Protein AF-A0A9P0H079-F1 (afdb_monomer)

Secondary structure (DSSP, 8-state):
-EEETTEEE--PPPTT-EEETTTTEEE-GGGSTT--HHHHHT--PPP--BTTTBSPSS-EEEE-SS-TTEEEEEETTEEEEEEPPTTEEEETTTTEEEEGGGSTTT---STTTTSSS-S-------

Radius of gyration: 21.86 Å; Cα contacts (8 Å, |Δi|>4): 184; chains: 1; bounding box: 54×54×61 Å

InterPro domains:
  IPR002557 Chitin binding domain [PF01607] (2-35)
  IPR002557 Chitin binding domain [PF01607] (58-106)
  IPR002557 Chitin binding domain [PS50940] (1-37)
  IPR002557 Chitin binding domain [PS50940] (42-108)
  IPR002557 Chitin binding domain [SM00494] (1-37)
  IPR002557 Chitin binding domain [SM00494] (43-108)
  IPR036508 Chitin binding domain superfamily [SSF57625] (2-46)
  IPR036508 Chitin binding domain superfamily [SSF57625] (46-111)
  IPR051940 Chitin-binding developmental regulator [PTHR23301] (2-107)

Nearest PDB structures (foldseek):
  5hbf-assembly3_A  TM=9.095E-01  e=9.849E-03  Homo sapiens
  4zce-assembly1_B  TM=9.188E-01  e=1.708E-02  Dermatophagoides pteronyssinus
  5hbf-assembly3_B  TM=8.137E-01  e=3.782E-02  Homo sapiens
  8in6-assembly1_A  TM=3.899E-01  e=5.230E-04  Aplysia kurodai
  1dqc-assembly1_A  TM=6.721E-01  e=1.815E-02  Tachypleus tridentatus

Mean predicted aligned error: 9.3 Å

Foldseek 3Di:
DDADPNDDDDDDDDPQWDQAPVVRDTHHQVPRPPHPSCVSVVHWFDQQQDPVPGHDPDWAKAFDPVDQQWIWIADNRGTTIDGHPPQWGQANVVRGTDGLVVHPPRDDPPPPVPPDDDPDDPDDDD

Solvent-accessible surface area (backbone atoms only — not comparable to full-atom values): 8089 Å² total; per-residue (Å²): 114,49,74,61,96,87,42,80,39,85,74,77,56,61,88,65,38,33,77,22,83,89,79,73,41,66,37,54,24,79,76,25,94,90,48,59,32,41,75,73,69,73,45,76,44,75,82,62,73,35,99,87,75,42,55,68,88,73,70,49,77,44,62,39,95,88,38,51,36,28,28,33,43,23,55,85,49,41,54,41,60,45,68,42,61,93,75,25,16,48,25,72,93,76,70,42,68,36,53,25,82,79,26,88,94,56,59,73,77,82,83,71,86,78,79,88,80,75,101,77,80,92,74,88,88,134

Structure (mmCIF, N/CA/C/O backbone):
data_AF-A0A9P0H079-F1
#
_entry.id   AF-A0A9P0H079-F1
#
loop_
_atom_site.group_PDB
_atom_site.id
_atom_site.type_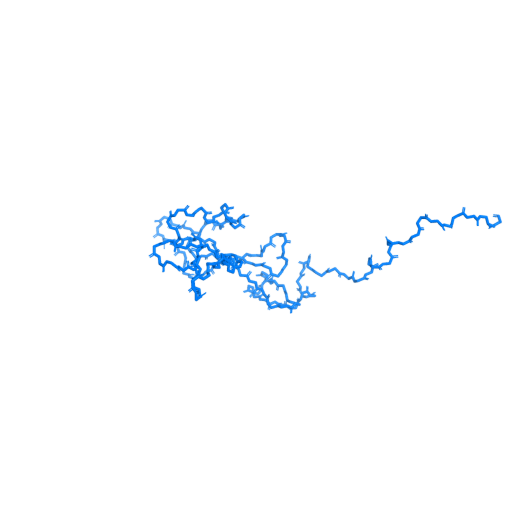symbol
_atom_site.label_atom_id
_atom_site.label_alt_id
_atom_site.label_comp_id
_atom_site.label_asym_id
_atom_site.label_entity_id
_atom_site.label_seq_id
_atom_site.pdbx_PDB_ins_code
_atom_site.Cartn_x
_atom_site.Cartn_y
_atom_site.Cartn_z
_atom_site.occupancy
_atom_site.B_iso_or_equiv
_atom_site.auth_seq_id
_atom_site.auth_comp_id
_atom_site.auth_asym_id
_atom_site.auth_atom_id
_atom_site.pdbx_PDB_model_num
ATOM 1 N N . MET A 1 1 ? -22.293 -2.648 7.576 1.00 63.84 1 MET A N 1
ATOM 2 C CA . MET A 1 1 ? -23.696 -2.924 7.183 1.00 63.84 1 MET A CA 1
ATOM 3 C C . MET A 1 1 ? -24.356 -1.591 6.852 1.00 63.84 1 MET A C 1
ATOM 5 O O . MET A 1 1 ? -24.198 -0.670 7.640 1.00 63.84 1 MET A O 1
ATOM 9 N N . ASN A 1 2 ? -25.017 -1.445 5.705 1.00 70.19 2 ASN A N 1
ATOM 10 C CA . ASN A 1 2 ? -25.764 -0.232 5.347 1.00 70.19 2 ASN A CA 1
ATOM 11 C C . ASN A 1 2 ? -27.257 -0.575 5.253 1.00 70.19 2 ASN A C 1
ATOM 13 O O . ASN A 1 2 ? -27.586 -1.627 4.717 1.00 70.19 2 ASN A O 1
ATOM 17 N N . CYS A 1 3 ? -28.152 0.259 5.779 1.00 78.88 3 CYS A N 1
ATOM 18 C CA . CYS A 1 3 ? -29.593 0.006 5.748 1.00 78.88 3 CYS A CA 1
ATOM 19 C C . CYS A 1 3 ? -30.278 1.017 4.830 1.00 78.88 3 CYS A C 1
ATOM 21 O O . CYS A 1 3 ? -30.279 2.213 5.113 1.00 78.88 3 CYS A O 1
ATOM 23 N N . VAL A 1 4 ? -30.885 0.534 3.744 1.00 86.19 4 VAL A N 1
ATOM 24 C CA . VAL A 1 4 ? -31.659 1.371 2.817 1.00 86.19 4 VAL A CA 1
ATOM 25 C C . VAL A 1 4 ? -33.073 0.812 2.752 1.00 86.19 4 VAL A C 1
ATOM 27 O O . VAL A 1 4 ? -33.271 -0.346 2.393 1.00 86.19 4 VAL A O 1
ATOM 30 N N . HIS A 1 5 ? -34.055 1.623 3.149 1.00 87.75 5 HIS A N 1
ATOM 31 C CA . HIS A 1 5 ? -35.476 1.245 3.217 1.00 87.75 5 HIS A CA 1
ATOM 32 C C . HIS A 1 5 ? -35.758 -0.020 4.057 1.00 87.75 5 HIS A C 1
ATOM 34 O O . HIS A 1 5 ? -36.615 -0.827 3.709 1.00 87.75 5 HIS A O 1
ATOM 40 N N . GLY A 1 6 ? -35.033 -0.211 5.164 1.00 86.88 6 GLY A N 1
ATOM 41 C CA . GLY A 1 6 ? -35.221 -1.365 6.055 1.00 86.88 6 GLY A CA 1
ATOM 42 C C . GLY A 1 6 ? -34.550 -2.655 5.576 1.00 86.88 6 GLY A C 1
ATOM 43 O O . GLY A 1 6 ? -34.673 -3.682 6.238 1.00 86.88 6 GLY A O 1
ATOM 44 N N . ILE A 1 7 ? -33.821 -2.610 4.457 1.00 84.12 7 ILE A N 1
ATOM 45 C CA . ILE A 1 7 ? -33.046 -3.737 3.938 1.00 84.12 7 ILE A CA 1
ATOM 46 C C . ILE A 1 7 ? -31.580 -3.535 4.319 1.00 84.12 7 ILE A C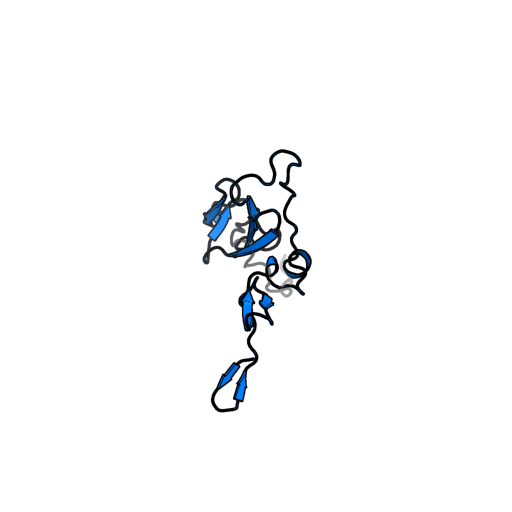 1
ATOM 48 O O . ILE A 1 7 ? -30.975 -2.517 3.974 1.00 84.12 7 ILE A O 1
ATOM 52 N N . GLY A 1 8 ? -31.016 -4.507 5.038 1.00 78.19 8 GLY A N 1
ATOM 53 C CA . GLY A 1 8 ? -29.601 -4.534 5.389 1.00 78.19 8 GLY A CA 1
ATOM 54 C C . GLY A 1 8 ? -28.739 -5.015 4.221 1.00 78.19 8 GLY A C 1
ATOM 55 O O . GLY A 1 8 ? -28.966 -6.090 3.673 1.00 78.19 8 GLY A O 1
ATOM 56 N N . TYR A 1 9 ? -27.720 -4.235 3.880 1.00 75.94 9 TYR A N 1
ATOM 57 C CA . TYR A 1 9 ? -26.699 -4.550 2.889 1.00 75.94 9 TYR A CA 1
ATOM 58 C C . TYR A 1 9 ? -25.363 -4.783 3.593 1.00 75.94 9 TYR A C 1
ATOM 60 O O . TYR A 1 9 ? -24.885 -3.947 4.372 1.00 75.94 9 TYR A O 1
ATOM 68 N N . GLN A 1 10 ? -24.738 -5.920 3.309 1.00 75.81 10 GLN A N 1
ATOM 69 C CA . GLN A 1 10 ? -23.353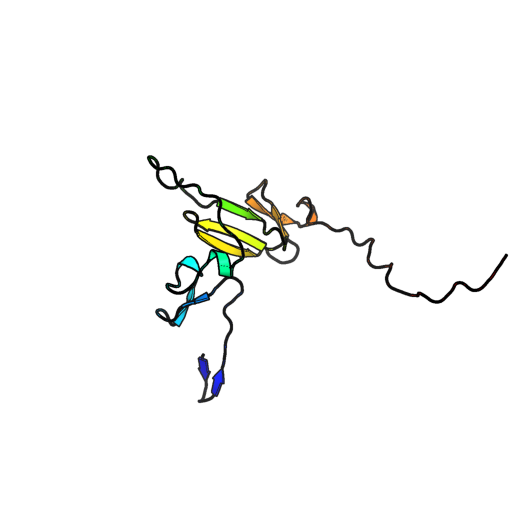 -6.168 3.682 1.00 75.81 10 GLN A CA 1
ATOM 70 C C . GLN A 1 10 ? -22.455 -5.527 2.621 1.00 75.81 10 GLN A C 1
ATOM 72 O O . GLN A 1 10 ? -22.680 -5.709 1.427 1.00 75.81 10 GLN A O 1
ATOM 77 N N . PHE A 1 11 ? -21.473 -4.742 3.053 1.00 82.50 11 PHE A N 1
ATOM 78 C CA . PHE A 1 11 ? -20.477 -4.161 2.162 1.00 82.50 11 PHE A CA 1
ATOM 79 C C . PHE A 1 11 ? -19.103 -4.677 2.565 1.00 82.50 11 PHE A C 1
ATOM 81 O O . PHE A 1 11 ? -18.837 -4.860 3.753 1.00 82.50 11 PHE A O 1
ATOM 88 N N . ASN A 1 12 ? -18.254 -4.891 1.567 1.00 89.19 12 ASN A N 1
ATOM 89 C CA . ASN A 1 12 ? -16.839 -5.155 1.768 1.00 89.19 12 ASN A CA 1
ATOM 90 C C . ASN A 1 12 ? -16.085 -3.844 1.574 1.00 89.19 12 ASN A C 1
ATOM 92 O O . ASN A 1 12 ? -16.432 -3.058 0.687 1.00 89.19 12 ASN A O 1
ATOM 96 N N . CYS A 1 13 ? -15.071 -3.605 2.400 1.00 94.44 13 CYS A N 1
ATOM 97 C CA . CYS A 1 13 ? -14.181 -2.479 2.170 1.00 94.44 13 CYS A CA 1
ATOM 98 C C . CYS A 1 13 ? -13.445 -2.641 0.833 1.00 94.44 13 CYS A C 1
ATOM 100 O O . CYS A 1 13 ? -13.220 -3.776 0.396 1.00 94.44 13 CYS A O 1
ATOM 102 N N . PRO A 1 14 ? -13.076 -1.526 0.172 1.00 95.75 14 PRO A N 1
ATOM 103 C CA . PRO A 1 14 ? -12.136 -1.573 -0.936 1.00 95.75 14 PRO A CA 1
ATOM 104 C C . PRO A 1 14 ? -10.884 -2.362 -0.549 1.00 95.75 14 PRO A C 1
ATOM 106 O O . PRO A 1 14 ? -10.494 -2.395 0.619 1.00 95.75 14 PRO A O 1
ATOM 109 N N . GLU A 1 15 ? -10.264 -3.003 -1.533 1.00 95.19 15 GLU A N 1
ATOM 110 C CA . GLU A 1 15 ? -9.079 -3.823 -1.304 1.00 95.19 15 GLU A CA 1
ATOM 111 C C . GLU A 1 15 ? -7.985 -3.038 -0.568 1.00 95.19 15 GLU A C 1
ATOM 113 O O . GLU A 1 15 ? -7.685 -1.895 -0.911 1.00 95.19 15 GLU A O 1
ATOM 118 N N . GLY A 1 16 ? -7.399 -3.663 0.453 1.00 96.00 16 GLY A N 1
ATOM 119 C CA . GLY A 1 16 ? -6.366 -3.046 1.281 1.00 96.00 16 GLY A CA 1
ATOM 120 C C . GLY A 1 16 ? -6.881 -2.186 2.436 1.00 96.00 16 GLY A C 1
ATOM 121 O O . GLY A 1 16 ? -6.063 -1.758 3.245 1.00 96.00 16 GLY A O 1
ATOM 122 N N . LEU A 1 17 ? -8.196 -1.967 2.558 1.00 97.69 17 LEU A N 1
ATOM 123 C CA . LEU A 1 17 ? -8.807 -1.258 3.687 1.00 97.69 17 LEU A CA 1
ATOM 124 C C . LEU A 1 17 ? -9.545 -2.218 4.624 1.00 97.69 17 LEU A C 1
ATOM 126 O O . LEU A 1 17 ? -10.149 -3.201 4.189 1.00 97.69 17 LEU A O 1
ATOM 130 N N . ALA A 1 18 ? -9.529 -1.897 5.915 1.00 96.12 18 ALA A N 1
ATOM 131 C CA . ALA A 1 18 ? -10.211 -2.644 6.963 1.00 96.12 18 ALA A CA 1
ATOM 132 C C . ALA A 1 18 ? -11.381 -1.828 7.526 1.00 96.12 18 ALA A C 1
ATOM 134 O O . ALA A 1 18 ? -11.326 -0.601 7.596 1.00 96.12 18 ALA A O 1
ATOM 135 N N . PHE A 1 19 ? -12.460 -2.505 7.928 1.00 95.00 19 PHE A N 1
ATOM 136 C CA . PHE A 1 19 ? -13.582 -1.826 8.570 1.00 95.00 19 PHE A CA 1
ATOM 137 C C . PHE A 1 19 ? -13.196 -1.413 9.990 1.00 95.00 19 PHE A C 1
ATOM 139 O O . PHE A 1 19 ? -12.808 -2.252 10.802 1.00 95.00 19 PHE A O 1
ATOM 146 N N . ASN A 1 20 ? -13.324 -0.125 10.278 1.00 95.06 20 ASN A N 1
ATOM 147 C CA . ASN A 1 20 ? -13.116 0.454 11.587 1.00 95.06 20 ASN A CA 1
ATOM 148 C C . ASN A 1 20 ? -14.466 0.629 12.288 1.00 95.06 20 ASN A C 1
ATOM 150 O O . ASN A 1 20 ? -15.305 1.420 11.857 1.00 95.06 20 ASN A O 1
ATOM 154 N N . GLU A 1 21 ? -14.682 -0.108 13.376 1.00 91.81 21 GLU A N 1
ATOM 155 C CA . GLU A 1 21 ? -15.934 -0.051 14.140 1.00 91.81 21 GLU A CA 1
ATOM 156 C C . GLU A 1 21 ? -16.096 1.257 14.926 1.00 91.81 21 GLU A C 1
ATOM 158 O O . GLU A 1 21 ? -17.222 1.653 15.219 1.00 91.81 21 GLU A O 1
ATOM 163 N N . GLU A 1 22 ? -15.000 1.956 15.232 1.00 93.62 22 GLU A N 1
ATOM 164 C CA . GLU A 1 22 ? -15.041 3.217 15.978 1.00 93.62 22 GLU A CA 1
ATOM 165 C C . GLU A 1 22 ? -15.502 4.379 15.093 1.00 93.62 22 GLU A C 1
ATOM 167 O O . GLU A 1 22 ? -16.295 5.219 15.520 1.00 93.62 22 GLU A O 1
ATOM 172 N N . THR A 1 23 ? -15.029 4.418 13.844 1.00 93.44 23 THR A N 1
ATOM 173 C CA . THR A 1 23 ? -15.382 5.461 12.865 1.00 93.44 23 THR A CA 1
ATOM 174 C C . THR A 1 23 ? -16.553 5.055 11.970 1.00 93.44 23 THR A C 1
ATOM 176 O O . THR A 1 23 ? -17.139 5.907 11.299 1.00 93.44 23 THR A O 1
ATOM 179 N N . LEU A 1 24 ? -16.914 3.766 11.975 1.00 90.81 24 LEU A N 1
ATOM 180 C CA . LEU A 1 24 ? -17.889 3.134 11.083 1.00 90.81 24 LEU A CA 1
ATOM 181 C C . LEU A 1 24 ? -17.536 3.293 9.594 1.00 90.81 24 LEU A C 1
ATOM 183 O O . LEU A 1 24 ? -18.423 3.343 8.737 1.00 90.81 24 LEU A O 1
ATOM 187 N N . GLN A 1 25 ? -16.242 3.366 9.277 1.00 93.06 25 GLN A N 1
ATOM 188 C CA . GLN A 1 25 ? -15.716 3.578 7.927 1.00 93.06 25 GLN A CA 1
ATOM 189 C C . GLN A 1 25 ? -14.658 2.532 7.564 1.00 93.06 25 GLN A C 1
ATOM 191 O O . GLN A 1 25 ? -14.210 1.753 8.399 1.00 93.06 25 GLN A O 1
ATOM 196 N N . CYS A 1 26 ? -14.287 2.481 6.286 1.00 95.81 26 CYS A N 1
ATOM 197 C CA . CYS A 1 26 ? -13.133 1.708 5.845 1.00 95.81 26 CYS A CA 1
ATOM 198 C C . CYS A 1 26 ? -11.884 2.570 6.006 1.00 95.81 26 CYS A C 1
ATOM 200 O O . CYS A 1 26 ? -11.728 3.551 5.282 1.00 95.81 26 CYS A O 1
ATOM 202 N N . ASP A 1 27 ? -11.016 2.185 6.931 1.00 97.50 27 ASP A N 1
ATOM 203 C CA . ASP A 1 27 ? -9.761 2.867 7.218 1.00 97.50 27 ASP A CA 1
ATOM 204 C C . ASP A 1 27 ? -8.572 2.007 6.797 1.00 97.50 27 ASP A C 1
ATOM 206 O O . ASP A 1 27 ? -8.690 0.822 6.456 1.00 97.50 27 ASP A O 1
ATOM 210 N N . TRP A 1 28 ? -7.389 2.616 6.827 1.00 97.88 28 TRP A N 1
ATOM 211 C CA . TRP A 1 28 ? -6.160 1.854 6.705 1.00 97.88 28 TRP A CA 1
ATOM 212 C C . TRP A 1 28 ? -6.054 0.838 7.847 1.00 97.88 28 TRP A C 1
ATOM 214 O O . TRP A 1 28 ? -6.334 1.195 8.993 1.00 97.88 28 TRP A O 1
ATOM 224 N N . PRO A 1 29 ? -5.612 -0.402 7.575 1.00 97.75 29 PRO A N 1
ATOM 225 C CA . PRO A 1 29 ? -5.509 -1.440 8.598 1.00 97.75 29 PRO A CA 1
ATOM 226 C C . PRO A 1 29 ? -4.686 -1.014 9.820 1.00 97.75 29 PRO A C 1
ATOM 228 O O . PRO A 1 29 ? -5.000 -1.407 10.936 1.00 97.75 29 PRO A O 1
ATOM 231 N N . ASP A 1 30 ? -3.678 -0.155 9.633 1.00 97.06 30 ASP A N 1
ATOM 232 C CA . ASP A 1 30 ? -2.831 0.371 10.709 1.00 97.06 30 ASP A CA 1
ATOM 233 C C . ASP A 1 30 ? -3.511 1.399 11.630 1.00 97.06 30 ASP A C 1
ATOM 235 O O . ASP A 1 30 ? -2.934 1.787 12.650 1.00 97.06 30 ASP A O 1
ATOM 239 N N . LEU A 1 31 ? -4.709 1.856 11.262 1.00 97.00 31 LEU A N 1
ATOM 240 C CA . LEU A 1 31 ? -5.552 2.770 12.032 1.00 97.00 31 LE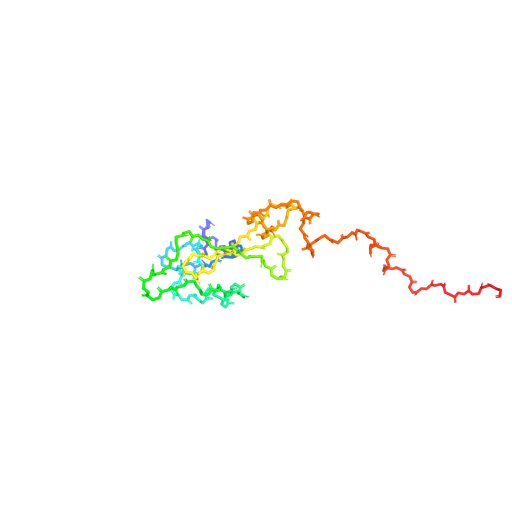U A CA 1
ATOM 241 C C . LEU A 1 31 ? -6.750 2.061 12.676 1.00 97.00 31 LEU A C 1
ATOM 243 O O . LEU A 1 31 ? -7.481 2.691 13.435 1.00 97.00 31 LEU A O 1
ATOM 247 N N . VAL A 1 32 ? -6.950 0.767 12.400 1.00 97.44 32 VAL A N 1
ATOM 248 C CA . VAL A 1 32 ? -8.023 -0.035 12.998 1.00 97.44 32 VAL A CA 1
ATOM 249 C C . VAL A 1 32 ? -7.482 -0.740 14.250 1.00 97.44 32 VAL A C 1
ATOM 251 O O . VAL A 1 32 ? -6.645 -1.632 14.112 1.00 97.44 32 VAL A O 1
ATOM 254 N N . PRO A 1 33 ? -7.950 -0.409 15.472 1.00 93.75 33 PRO A N 1
ATOM 255 C CA . PRO A 1 33 ? -7.323 -0.871 16.720 1.00 93.75 33 PRO A CA 1
ATOM 256 C C . PRO A 1 33 ? -7.225 -2.391 16.890 1.00 93.75 33 PRO A C 1
ATOM 258 O O . PRO A 1 33 ? -6.317 -2.893 17.548 1.00 93.75 33 PRO A O 1
ATOM 261 N N . THR A 1 34 ? -8.165 -3.134 16.308 1.00 91.62 34 THR A N 1
ATOM 262 C CA . THR A 1 34 ? -8.250 -4.599 16.399 1.00 91.62 34 THR A CA 1
ATOM 263 C C . THR A 1 34 ? -7.631 -5.317 15.197 1.00 91.62 34 THR A C 1
ATOM 265 O O . THR A 1 34 ? -7.683 -6.546 15.126 1.00 91.62 34 THR A O 1
ATOM 268 N N . CYS A 1 35 ? -7.042 -4.585 14.246 1.00 95.38 35 CYS A N 1
ATOM 269 C CA . CYS A 1 35 ? -6.505 -5.152 13.016 1.00 95.38 35 CYS A CA 1
ATOM 270 C C . CYS A 1 35 ? -4.987 -5.359 13.099 1.00 95.38 35 CYS A C 1
ATOM 272 O O . CYS A 1 35 ? -4.224 -4.444 13.400 1.00 95.38 35 CYS A O 1
ATOM 274 N N . ASN A 1 36 ? -4.529 -6.566 12.760 1.00 96.31 36 ASN A N 1
ATOM 275 C CA . ASN A 1 36 ? -3.124 -6.797 12.442 1.00 96.31 36 ASN A CA 1
ATOM 276 C C . ASN A 1 36 ? -2.884 -6.438 10.968 1.00 96.31 36 ASN A C 1
ATOM 278 O O . ASN A 1 36 ? -3.131 -7.266 10.090 1.00 96.31 36 ASN A O 1
ATOM 282 N N . ALA A 1 37 ? -2.400 -5.221 10.710 1.00 96.62 37 ALA A N 1
ATOM 283 C CA . ALA A 1 37 ? -2.184 -4.704 9.359 1.00 96.62 37 ALA A CA 1
ATOM 284 C C . ALA A 1 37 ? -1.268 -5.592 8.502 1.00 96.62 37 ALA A C 1
ATOM 286 O O . ALA A 1 37 ? -1.608 -5.898 7.361 1.00 96.62 37 ALA A O 1
ATOM 287 N N . GLU A 1 38 ? -0.140 -6.051 9.048 1.00 96.50 38 GLU A N 1
ATOM 288 C CA . GLU A 1 38 ? 0.819 -6.871 8.298 1.00 96.50 38 GLU A CA 1
ATOM 289 C C . GLU A 1 38 ? 0.246 -8.245 7.958 1.00 96.50 38 GLU A C 1
ATOM 291 O O . GLU A 1 38 ? 0.384 -8.717 6.833 1.00 96.50 38 GLU A O 1
ATOM 296 N N . GLY A 1 39 ? -0.456 -8.868 8.909 1.00 96.50 39 GLY A N 1
ATOM 297 C CA . GLY A 1 39 ? -1.136 -10.143 8.679 1.00 96.50 39 GLY A CA 1
ATOM 298 C C . GLY A 1 39 ? -2.299 -10.021 7.692 1.00 96.50 39 GLY A C 1
ATOM 299 O O . GLY A 1 39 ? -2.504 -10.912 6.873 1.00 96.50 39 GLY A O 1
ATOM 300 N N . PHE A 1 40 ? -3.035 -8.910 7.743 1.00 96.12 40 PHE A N 1
ATOM 301 C CA . PHE A 1 40 ? -4.131 -8.618 6.821 1.00 96.12 40 PHE A CA 1
ATOM 302 C C . PHE A 1 40 ? -3.634 -8.381 5.388 1.00 96.12 40 PHE A C 1
ATOM 304 O O . PHE A 1 40 ? -4.236 -8.882 4.442 1.00 96.12 40 PHE A O 1
ATOM 311 N N . LEU A 1 41 ? -2.530 -7.644 5.228 1.00 96.56 41 LEU A N 1
ATOM 312 C CA . LEU A 1 41 ? -1.943 -7.326 3.924 1.00 96.56 41 LEU A CA 1
ATOM 313 C C . LEU A 1 41 ? -0.969 -8.396 3.406 1.00 96.56 41 LEU A C 1
ATOM 315 O O . LEU A 1 41 ? -0.625 -8.381 2.226 1.00 96.56 41 LEU A O 1
ATOM 319 N N . GLY A 1 42 ? -0.505 -9.303 4.267 1.00 96.19 42 GLY A N 1
ATOM 320 C CA . GLY A 1 42 ? 0.527 -10.286 3.937 1.00 96.19 42 GLY A CA 1
ATOM 321 C C . GLY A 1 42 ? 1.894 -9.659 3.641 1.00 96.19 42 GLY A C 1
ATOM 322 O O . GLY A 1 42 ? 2.677 -10.235 2.888 1.00 96.19 42 GLY A O 1
ATOM 323 N N . PHE A 1 43 ? 2.171 -8.474 4.190 1.00 96.88 43 PHE A N 1
ATOM 324 C CA . PHE A 1 43 ? 3.393 -7.714 3.933 1.00 96.88 43 PHE A CA 1
ATOM 325 C C . PHE A 1 43 ? 3.848 -6.963 5.186 1.00 96.88 43 PHE A C 1
ATOM 327 O O . PHE A 1 43 ? 3.036 -6.354 5.880 1.00 96.88 43 PHE A O 1
ATOM 334 N N . THR A 1 44 ? 5.158 -6.967 5.424 1.00 96.94 44 THR A N 1
ATOM 335 C CA . THR A 1 44 ? 5.828 -6.279 6.533 1.00 96.94 44 THR A CA 1
ATOM 336 C C . THR A 1 44 ? 6.779 -5.243 5.951 1.00 96.94 44 THR A C 1
ATOM 338 O O . THR A 1 44 ? 7.600 -5.564 5.088 1.00 96.94 44 THR A O 1
ATOM 341 N N . CYS A 1 45 ? 6.685 -4.000 6.421 1.00 95.69 45 CYS A N 1
ATOM 342 C CA . CYS A 1 45 ? 7.611 -2.954 6.002 1.00 95.69 45 CYS A CA 1
ATOM 343 C C . CYS A 1 45 ? 9.018 -3.229 6.546 1.00 95.69 45 CYS A C 1
ATOM 345 O O . CYS A 1 45 ? 9.167 -3.546 7.728 1.00 95.69 45 CYS A O 1
ATOM 347 N N . PRO A 1 46 ? 10.075 -3.044 5.739 1.00 94.94 46 PRO A N 1
ATOM 348 C CA . PRO A 1 46 ? 11.431 -2.995 6.264 1.00 94.94 46 PRO A CA 1
ATOM 349 C C . PRO A 1 46 ? 11.563 -1.891 7.315 1.00 94.94 46 PRO A C 1
ATOM 351 O O . PRO A 1 46 ? 11.139 -0.760 7.079 1.00 94.94 46 PRO A O 1
ATOM 354 N N . THR A 1 47 ? 12.161 -2.216 8.464 1.00 92.25 47 THR A N 1
ATOM 355 C CA . THR A 1 47 ? 12.326 -1.261 9.563 1.00 92.25 47 THR A CA 1
ATOM 356 C C . THR A 1 47 ? 13.272 -0.137 9.166 1.00 92.25 47 THR A C 1
ATOM 358 O O . THR A 1 47 ? 14.435 -0.376 8.837 1.00 92.25 47 THR A O 1
ATOM 361 N N . THR A 1 48 ? 12.781 1.097 9.240 1.00 90.31 48 THR A N 1
ATOM 362 C CA . THR A 1 48 ? 13.563 2.308 8.955 1.00 90.31 48 THR A CA 1
ATOM 363 C C . THR A 1 48 ? 13.871 3.125 10.208 1.00 90.31 48 THR A C 1
ATOM 365 O O . THR A 1 48 ? 14.637 4.087 10.145 1.00 90.31 48 THR A O 1
ATOM 368 N N . TYR A 1 49 ? 13.307 2.745 11.359 1.00 92.12 49 TYR A N 1
ATOM 369 C CA . TYR A 1 49 ? 13.537 3.428 12.626 1.00 92.12 49 TYR A CA 1
ATOM 370 C C . TYR A 1 49 ? 15.013 3.413 13.046 1.00 92.12 49 TYR A C 1
ATOM 372 O O . TYR A 1 49 ? 15.628 2.358 13.213 1.00 92.12 49 TYR A O 1
ATOM 380 N N . HIS A 1 50 ? 15.557 4.599 13.314 1.00 93.44 50 HIS A N 1
ATOM 381 C CA . HIS A 1 50 ? 16.868 4.767 13.925 1.00 93.44 50 HIS A CA 1
ATOM 382 C C . HIS A 1 50 ? 16.731 5.299 15.367 1.00 93.44 50 HIS A C 1
ATOM 384 O O . HIS A 1 50 ? 16.068 6.319 15.564 1.00 93.44 50 HIS A O 1
ATOM 390 N N . PRO A 1 51 ? 17.408 4.724 16.384 1.00 93.12 51 PRO A N 1
ATOM 391 C CA . PRO A 1 51 ? 17.216 5.110 17.792 1.00 93.12 51 PRO A CA 1
ATOM 392 C C . PRO A 1 51 ? 17.475 6.589 18.114 1.00 93.12 51 PRO A C 1
ATOM 394 O O . PRO A 1 51 ? 16.868 7.141 19.025 1.00 93.12 51 PRO A O 1
ATOM 397 N N . VAL A 1 52 ? 18.389 7.231 17.378 1.00 95.31 52 VAL A N 1
ATOM 398 C CA . VAL A 1 52 ? 18.785 8.635 17.611 1.00 95.31 52 VAL A CA 1
ATOM 399 C C . VAL A 1 52 ? 18.077 9.605 16.666 1.00 95.31 52 VAL A C 1
ATOM 401 O O . VAL A 1 52 ? 17.789 10.735 17.044 1.00 95.31 52 VAL A O 1
ATOM 404 N N . LEU A 1 53 ? 17.815 9.176 15.429 1.00 93.25 53 LEU A N 1
ATOM 405 C CA . LEU A 1 53 ? 17.291 10.054 14.374 1.00 93.25 53 LEU A CA 1
ATOM 406 C C . LEU A 1 53 ? 15.776 9.895 14.191 1.00 93.25 53 LEU A C 1
ATOM 408 O O . LEU A 1 53 ? 15.152 10.705 13.515 1.00 93.25 53 LEU A O 1
ATOM 412 N N . GLY A 1 54 ? 15.184 8.874 14.815 1.00 91.88 54 GLY A N 1
ATOM 413 C CA . GLY A 1 54 ? 13.799 8.491 14.610 1.00 91.88 54 GLY A CA 1
ATOM 414 C C . GLY A 1 54 ? 13.583 7.847 13.244 1.00 91.88 54 GLY A C 1
ATOM 415 O O . GLY A 1 54 ? 14.492 7.256 12.658 1.00 91.88 54 GLY A O 1
ATOM 416 N N . PHE A 1 55 ? 12.354 7.950 12.750 1.00 91.12 55 PHE A N 1
ATOM 417 C CA . PHE A 1 55 ? 12.028 7.564 11.383 1.00 91.12 55 PHE A CA 1
ATOM 418 C C . PHE A 1 55 ? 12.580 8.599 10.398 1.00 91.12 55 PHE A C 1
ATOM 420 O O . PHE A 1 55 ? 12.452 9.801 10.662 1.00 91.12 55 PHE A O 1
ATOM 427 N N . PRO A 1 56 ? 13.144 8.170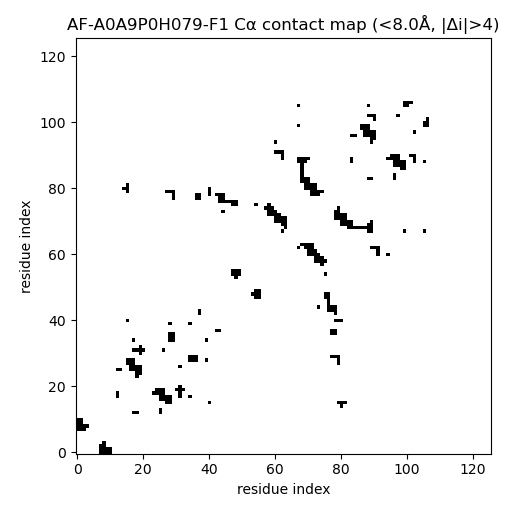 9.256 1.00 88.69 56 PRO A N 1
ATOM 428 C CA . PRO A 1 56 ? 13.464 9.094 8.182 1.00 88.69 56 PRO A CA 1
ATOM 429 C C . PRO A 1 56 ? 12.196 9.819 7.712 1.00 88.69 56 PRO A C 1
ATOM 431 O O . PRO A 1 56 ? 11.076 9.320 7.840 1.00 88.69 56 PRO A O 1
ATOM 434 N N . GLY A 1 57 ? 12.370 11.026 7.178 1.00 87.69 57 GLY A N 1
ATOM 435 C CA . GLY A 1 57 ? 11.262 11.770 6.590 1.00 87.69 57 GLY A CA 1
ATOM 436 C C . GLY A 1 57 ? 10.763 11.109 5.303 1.00 87.69 57 GLY A C 1
ATOM 437 O O . GLY A 1 57 ? 11.565 10.672 4.480 1.00 87.69 57 GLY A O 1
ATOM 438 N N . GLY A 1 58 ? 9.444 11.109 5.108 1.00 90.31 58 GLY A N 1
ATOM 439 C CA . GLY A 1 58 ? 8.796 10.584 3.906 1.00 90.31 58 GLY A CA 1
ATOM 440 C C . GLY A 1 58 ? 8.347 9.129 4.028 1.00 90.31 58 GLY A C 1
ATOM 441 O O . GLY A 1 58 ? 8.432 8.515 5.090 1.00 90.31 58 GLY A O 1
ATOM 442 N N . ASN A 1 59 ? 7.840 8.606 2.914 1.00 94.38 59 ASN A N 1
ATOM 443 C CA . ASN A 1 59 ? 7.369 7.231 2.798 1.00 94.38 59 ASN A CA 1
ATOM 444 C C . ASN A 1 59 ? 8.360 6.414 1.968 1.00 94.38 59 ASN A C 1
ATOM 446 O O . ASN A 1 59 ? 8.982 6.947 1.046 1.00 94.38 59 ASN A O 1
ATOM 450 N N . THR A 1 60 ? 8.450 5.118 2.254 1.00 94.50 60 THR A N 1
ATOM 451 C CA . THR A 1 60 ? 9.136 4.147 1.391 1.00 94.50 60 THR A CA 1
ATOM 452 C C . THR A 1 60 ? 8.119 3.321 0.611 1.00 94.50 60 THR A C 1
ATOM 454 O O . THR A 1 60 ? 6.954 3.213 1.001 1.00 94.50 60 THR A O 1
ATOM 457 N N . TYR A 1 61 ? 8.546 2.777 -0.527 1.00 96.56 61 TYR A N 1
ATOM 458 C CA . TYR A 1 61 ? 7.666 2.110 -1.480 1.00 96.56 61 TYR A CA 1
ATOM 459 C C . TYR A 1 61 ? 8.257 0.767 -1.889 1.00 96.56 61 TYR A C 1
ATOM 461 O O . TYR A 1 61 ? 9.451 0.688 -2.173 1.00 96.56 61 TYR A O 1
ATOM 469 N N . TYR A 1 62 ? 7.418 -0.262 -1.950 1.00 96.69 62 TYR A N 1
ATOM 470 C CA . TYR A 1 62 ? 7.832 -1.626 -2.274 1.00 96.69 62 TYR A CA 1
ATOM 471 C C . TYR A 1 62 ? 6.839 -2.258 -3.233 1.00 96.69 62 TYR A C 1
ATOM 473 O O . TYR A 1 62 ? 5.628 -2.160 -3.023 1.00 96.69 62 TYR A O 1
ATOM 481 N N . ARG A 1 63 ? 7.318 -2.935 -4.278 1.00 96.38 63 ARG A N 1
ATOM 482 C CA . ARG A 1 63 ? 6.418 -3.695 -5.151 1.00 96.38 63 ARG A CA 1
ATOM 483 C C . ARG A 1 63 ? 5.809 -4.876 -4.389 1.00 96.38 63 ARG A C 1
ATOM 485 O O . ARG A 1 63 ? 6.475 -5.507 -3.571 1.00 96.38 63 ARG A O 1
ATOM 492 N N . SER A 1 64 ? 4.559 -5.225 -4.698 1.00 96.00 64 SER A N 1
ATOM 493 C CA . SER A 1 64 ? 4.012 -6.511 -4.267 1.00 96.00 64 SER A CA 1
ATOM 494 C C . SER A 1 64 ? 4.722 -7.685 -4.968 1.00 96.00 64 SER A C 1
ATOM 496 O O . SER A 1 64 ? 4.872 -7.674 -6.192 1.00 96.00 64 SER A O 1
ATOM 498 N N . PRO A 1 65 ? 5.118 -8.740 -4.235 1.00 91.31 65 PRO A N 1
ATOM 499 C CA . PRO A 1 65 ? 5.781 -9.906 -4.821 1.00 91.31 65 PRO A CA 1
ATOM 500 C C . PRO A 1 65 ? 4.841 -10.791 -5.657 1.00 91.31 65 PRO A C 1
ATOM 502 O O . PRO A 1 65 ? 5.314 -11.608 -6.443 1.00 91.31 65 PRO A O 1
ATOM 505 N N . SER A 1 66 ? 3.523 -10.665 -5.482 1.00 91.19 66 SER A N 1
ATOM 506 C CA . SER A 1 66 ? 2.516 -11.522 -6.124 1.00 91.19 66 SER A CA 1
ATOM 507 C C . SER A 1 66 ? 1.672 -10.807 -7.179 1.00 91.19 66 SER A C 1
ATOM 509 O O . SER A 1 66 ? 0.975 -11.468 -7.948 1.00 91.19 66 SER A O 1
ATOM 511 N N . ASP A 1 67 ? 1.726 -9.476 -7.237 1.00 94.94 67 ASP A N 1
ATOM 512 C CA . ASP A 1 67 ? 0.909 -8.680 -8.147 1.00 94.94 67 ASP A CA 1
ATOM 513 C C . ASP A 1 67 ? 1.656 -7.420 -8.594 1.00 94.94 67 ASP A C 1
ATOM 515 O O . ASP A 1 67 ? 1.828 -6.468 -7.842 1.00 94.94 67 ASP A O 1
ATOM 519 N N . CYS A 1 68 ? 2.050 -7.391 -9.864 1.00 95.56 68 CYS A N 1
ATOM 520 C CA . CYS A 1 68 ? 2.785 -6.281 -10.464 1.00 95.56 68 CYS A CA 1
ATOM 521 C C . CYS A 1 68 ? 2.055 -4.932 -10.437 1.00 95.56 68 CYS A C 1
ATOM 523 O O . CYS A 1 68 ? 2.709 -3.888 -10.464 1.00 95.56 68 CYS A O 1
ATOM 525 N N . GLN A 1 69 ? 0.720 -4.933 -10.406 1.00 97.00 69 GLN A N 1
ATOM 526 C CA . GLN A 1 69 ? -0.073 -3.709 -10.286 1.00 97.00 69 GLN A CA 1
ATOM 527 C C . GLN A 1 69 ? -0.139 -3.208 -8.844 1.00 97.00 69 GLN A C 1
ATOM 529 O O . GLN A 1 69 ? -0.451 -2.037 -8.638 1.00 97.00 69 GLN A O 1
ATOM 534 N N . ALA A 1 70 ? 0.123 -4.061 -7.857 1.00 97.75 70 ALA A N 1
ATOM 535 C CA . ALA A 1 70 ? 0.062 -3.713 -6.450 1.00 97.75 70 ALA A CA 1
ATOM 536 C C . ALA A 1 70 ? 1.427 -3.276 -5.904 1.00 97.75 70 ALA A C 1
ATOM 538 O O . ALA A 1 70 ? 2.486 -3.773 -6.294 1.00 97.75 70 ALA A O 1
ATOM 539 N N . PHE A 1 71 ? 1.394 -2.354 -4.951 1.00 98.31 71 PHE A N 1
ATOM 540 C CA . PHE A 1 71 ? 2.569 -1.911 -4.214 1.00 98.31 71 PHE A CA 1
ATOM 541 C C . PHE A 1 71 ? 2.188 -1.476 -2.805 1.00 98.31 71 PHE A C 1
ATOM 543 O O . PHE A 1 71 ? 1.032 -1.156 -2.524 1.00 98.31 71 PHE A O 1
ATOM 550 N N . PHE A 1 72 ? 3.174 -1.464 -1.920 1.00 98.31 72 PHE A N 1
ATOM 551 C CA . PHE A 1 72 ? 3.028 -1.056 -0.537 1.00 98.31 72 PHE A CA 1
ATOM 552 C C . PHE A 1 72 ? 3.712 0.282 -0.315 1.00 98.31 72 PHE A C 1
ATOM 554 O O . PHE A 1 72 ? 4.860 0.481 -0.714 1.00 98.31 72 PHE A O 1
ATOM 561 N N . VAL A 1 73 ? 2.999 1.188 0.342 1.00 97.56 73 VAL A N 1
ATOM 562 C CA . VAL A 1 73 ? 3.546 2.424 0.893 1.00 97.56 73 VAL A CA 1
ATOM 563 C C . VAL A 1 73 ? 3.741 2.202 2.383 1.00 97.56 73 VAL A C 1
ATOM 565 O O . VAL A 1 73 ? 2.798 1.838 3.084 1.00 97.56 73 VAL A O 1
ATOM 568 N N . CYS A 1 74 ? 4.955 2.427 2.861 1.00 96.56 74 CYS A N 1
ATOM 569 C CA . CYS A 1 74 ? 5.307 2.310 4.265 1.00 96.56 74 CYS A CA 1
ATOM 570 C C . CYS A 1 74 ? 5.396 3.701 4.889 1.00 96.56 74 CYS A C 1
ATOM 572 O O . CYS A 1 74 ? 6.269 4.497 4.537 1.00 96.56 74 CYS A O 1
ATOM 574 N N . GLU A 1 75 ? 4.495 3.986 5.827 1.00 95.38 75 GLU A N 1
ATOM 575 C CA . GLU A 1 75 ? 4.518 5.206 6.634 1.00 95.38 75 GLU A CA 1
ATOM 576 C C . GLU A 1 75 ? 4.953 4.845 8.059 1.00 95.38 75 GLU A C 1
ATOM 578 O O . GLU A 1 75 ? 4.189 4.234 8.808 1.00 95.38 75 GLU A O 1
ATOM 583 N N . LYS A 1 76 ? 6.182 5.218 8.446 1.00 92.81 76 LYS A N 1
ATOM 584 C CA . LYS A 1 76 ? 6.781 4.852 9.750 1.00 92.81 76 LYS A CA 1
ATOM 585 C C . LYS A 1 76 ? 6.683 3.344 10.024 1.00 92.81 76 LYS A C 1
ATOM 587 O O . LYS A 1 76 ? 6.152 2.925 11.049 1.00 92.81 76 LYS A O 1
ATOM 592 N N . ASP A 1 77 ? 7.145 2.553 9.060 1.00 92.50 77 ASP A N 1
ATOM 593 C CA . ASP A 1 77 ? 7.122 1.085 9.061 1.00 92.50 77 ASP A CA 1
ATOM 594 C C . ASP A 1 77 ? 5.714 0.450 9.083 1.00 92.50 77 ASP A C 1
ATOM 596 O O . ASP A 1 77 ? 5.584 -0.748 9.309 1.00 92.50 77 ASP A O 1
ATOM 600 N N . ARG A 1 78 ? 4.643 1.212 8.813 1.00 95.44 78 ARG A N 1
ATOM 601 C CA . ARG A 1 78 ? 3.275 0.674 8.726 1.00 95.44 78 ARG A CA 1
ATOM 602 C C . ARG A 1 78 ? 2.836 0.535 7.264 1.00 95.44 78 ARG A C 1
ATOM 604 O O . ARG A 1 78 ? 2.836 1.545 6.552 1.00 95.44 78 ARG A O 1
ATOM 611 N N . PRO A 1 79 ? 2.487 -0.680 6.798 1.00 97.50 79 PRO A N 1
ATOM 612 C CA . PRO A 1 79 ? 2.195 -0.924 5.392 1.00 97.50 79 PRO A CA 1
ATOM 613 C C . PRO A 1 79 ? 0.780 -0.504 5.011 1.00 97.50 79 PRO A C 1
ATOM 615 O O . PRO A 1 79 ? -0.187 -0.766 5.726 1.00 97.50 79 PRO A O 1
ATOM 618 N N . ARG A 1 80 ? 0.656 0.082 3.822 1.00 98.00 80 ARG A N 1
ATOM 619 C CA . ARG A 1 80 ? -0.617 0.388 3.167 1.00 98.00 80 ARG A CA 1
ATOM 620 C C . ARG A 1 80 ? -0.571 -0.068 1.720 1.00 98.00 80 ARG A C 1
ATOM 622 O O . ARG A 1 80 ? 0.396 0.216 1.017 1.00 98.00 80 ARG A O 1
ATOM 629 N N . LEU A 1 81 ? -1.606 -0.777 1.281 1.00 98.44 81 LEU A N 1
ATOM 630 C CA . LEU A 1 81 ? -1.699 -1.313 -0.075 1.00 98.44 81 LEU A CA 1
ATOM 631 C C . LEU A 1 81 ? -2.250 -0.263 -1.041 1.00 98.44 81 LEU A C 1
ATOM 633 O O . LEU A 1 81 ? -3.272 0.369 -0.782 1.00 98.44 81 LEU A O 1
ATOM 637 N N . PHE A 1 82 ? -1.597 -0.142 -2.189 1.00 98.12 82 PHE A N 1
ATOM 638 C CA . PHE A 1 82 ? -2.026 0.677 -3.311 1.00 98.12 82 PHE A CA 1
ATOM 639 C C . PHE A 1 82 ? -1.955 -0.122 -4.608 1.00 98.12 82 PHE A C 1
ATOM 641 O O . PHE A 1 82 ? -1.283 -1.152 -4.706 1.00 98.12 82 PHE A O 1
ATOM 648 N N . ARG A 1 83 ? -2.653 0.379 -5.628 1.00 97.81 83 ARG A N 1
ATOM 649 C CA . ARG A 1 83 ? -2.655 -0.194 -6.971 1.00 97.81 83 ARG A CA 1
ATOM 650 C C . ARG A 1 83 ? -2.369 0.865 -8.020 1.00 97.81 83 ARG A C 1
ATOM 652 O O . ARG A 1 83 ? -2.897 1.974 -7.967 1.00 97.81 83 ARG A O 1
ATOM 659 N N . CYS A 1 84 ? -1.561 0.490 -8.997 1.00 98.19 84 CYS A N 1
ATOM 660 C CA . CYS A 1 84 ? -1.413 1.222 -10.237 1.00 98.19 84 CYS A CA 1
ATOM 661 C C . CYS A 1 84 ? -2.680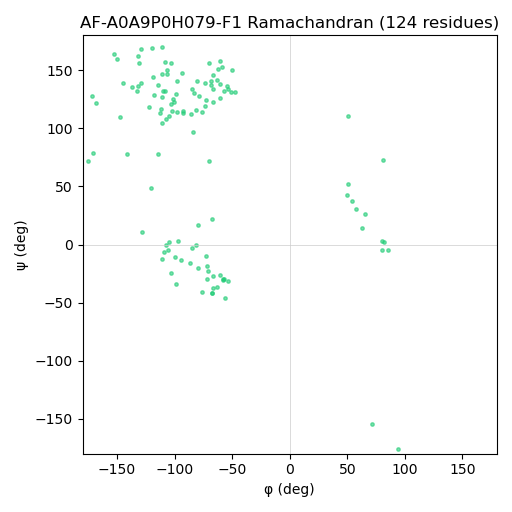 1.101 -11.093 1.00 98.19 84 CYS A C 1
ATOM 663 O O . CYS A 1 84 ? -3.443 0.139 -10.993 1.00 98.19 84 CYS A O 1
ATOM 665 N N . SER A 1 85 ? -2.889 2.078 -11.976 1.00 97.44 85 SER A N 1
ATOM 666 C CA . SER A 1 85 ? -3.945 2.005 -12.987 1.00 97.44 85 SER A CA 1
ATOM 667 C C . SER A 1 85 ? -3.741 0.810 -13.925 1.00 97.44 85 SER A C 1
ATOM 669 O O . SER A 1 85 ? -2.622 0.336 -14.123 1.00 97.44 85 SER A O 1
ATOM 671 N N . LYS A 1 86 ? -4.825 0.367 -14.568 1.00 94.94 86 LYS A N 1
ATOM 672 C CA . LYS A 1 86 ? -4.811 -0.743 -15.530 1.00 94.94 86 LYS A CA 1
ATOM 673 C C . LYS A 1 86 ? -3.675 -0.606 -16.557 1.00 94.94 86 LYS A C 1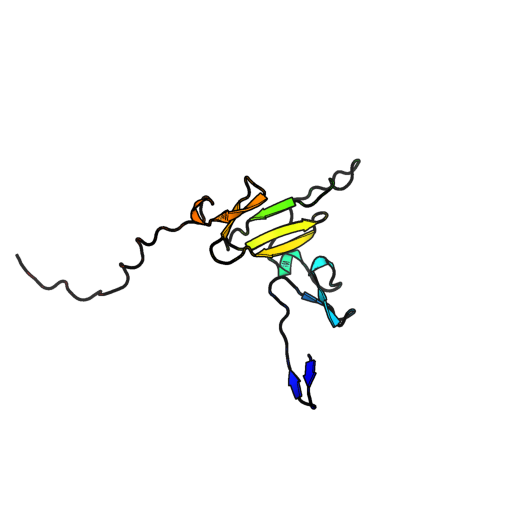
ATOM 675 O O . LYS A 1 86 ? -3.533 0.440 -17.187 1.00 94.94 86 LYS A O 1
ATOM 680 N N . GLY A 1 87 ? -2.926 -1.692 -16.757 1.00 93.81 87 GLY A N 1
ATOM 681 C CA . GLY A 1 87 ? -1.822 -1.769 -17.725 1.00 93.81 87 GLY A CA 1
ATOM 682 C C . GLY A 1 87 ? -0.495 -1.185 -17.231 1.00 93.81 87 GLY A C 1
ATOM 683 O O . GLY A 1 87 ? 0.476 -1.184 -17.981 1.00 93.81 87 GLY A O 1
ATOM 684 N N . LYS A 1 88 ? -0.441 -0.707 -15.985 1.00 97.50 88 LYS A N 1
ATOM 685 C CA . LYS A 1 88 ? 0.783 -0.224 -15.344 1.00 97.50 88 LYS A CA 1
ATOM 686 C C . LYS A 1 88 ? 1.263 -1.188 -14.268 1.00 97.50 88 LYS A C 1
ATOM 688 O O . LYS A 1 88 ? 0.467 -1.938 -13.718 1.00 97.50 88 LYS A O 1
ATOM 693 N N . ALA A 1 89 ? 2.543 -1.140 -13.944 1.00 97.81 89 ALA A N 1
ATOM 694 C CA . ALA A 1 89 ? 3.130 -1.863 -12.825 1.00 97.81 89 ALA A CA 1
ATOM 695 C C . ALA A 1 89 ? 3.987 -0.921 -11.975 1.00 97.81 89 ALA A C 1
ATOM 697 O O . ALA A 1 89 ? 4.441 0.120 -12.455 1.00 97.81 89 ALA A O 1
ATOM 698 N N . PHE A 1 90 ? 4.188 -1.259 -10.702 1.00 98.12 90 PHE A N 1
ATOM 699 C CA . PHE A 1 90 ? 5.013 -0.430 -9.829 1.00 98.12 90 PHE A CA 1
ATOM 700 C C . PHE A 1 90 ? 6.500 -0.628 -10.140 1.00 98.12 90 PHE A C 1
ATOM 702 O O . PHE A 1 90 ? 7.055 -1.709 -9.931 1.00 98.12 90 PHE A O 1
ATOM 709 N N . ASN A 1 91 ? 7.154 0.417 -10.638 1.00 97.06 91 ASN A N 1
ATOM 710 C CA . ASN A 1 91 ? 8.577 0.432 -10.930 1.00 97.06 91 ASN A CA 1
ATOM 711 C C . ASN A 1 91 ? 9.349 0.963 -9.711 1.00 97.06 91 ASN A C 1
ATOM 713 O O . ASN A 1 91 ? 9.210 2.128 -9.342 1.00 97.06 91 ASN A O 1
ATOM 717 N N . GLU A 1 92 ? 10.167 0.108 -9.095 1.00 94.12 92 GLU A N 1
ATOM 718 C CA . GLU A 1 92 ? 10.939 0.447 -7.893 1.00 94.12 92 GLU A CA 1
ATOM 719 C C . GLU A 1 92 ? 12.095 1.406 -8.204 1.00 94.12 92 GLU A C 1
ATOM 721 O O . GLU A 1 92 ? 12.416 2.250 -7.370 1.00 94.12 92 GLU A O 1
ATOM 726 N N . GLU A 1 93 ? 12.658 1.356 -9.419 1.00 94.38 93 GLU A N 1
ATOM 727 C CA . GLU A 1 93 ? 13.784 2.208 -9.835 1.00 94.38 93 GLU A CA 1
ATOM 728 C C . GLU A 1 93 ? 13.410 3.692 -9.824 1.00 94.38 93 GLU A C 1
ATOM 730 O O . GLU A 1 93 ? 14.214 4.545 -9.454 1.00 94.38 93 GLU A O 1
ATOM 735 N N . ILE A 1 94 ? 12.165 3.992 -10.198 1.00 95.81 94 ILE A N 1
ATOM 736 C CA . ILE A 1 94 ? 11.615 5.352 -10.202 1.00 95.81 94 ILE A CA 1
ATOM 737 C C . ILE A 1 94 ? 10.608 5.586 -9.070 1.00 95.81 94 ILE A C 1
ATOM 739 O O . ILE A 1 94 ? 10.055 6.679 -8.963 1.00 95.81 94 ILE A O 1
ATOM 743 N N . SER A 1 95 ? 10.351 4.565 -8.244 1.00 95.38 95 SER A N 1
ATOM 744 C CA . SER A 1 95 ? 9.355 4.573 -7.164 1.00 95.38 95 SER A CA 1
ATOM 745 C C . SER A 1 95 ? 7.969 5.076 -7.608 1.00 95.38 95 SER A C 1
ATOM 747 O O . SER A 1 95 ? 7.322 5.860 -6.913 1.00 95.38 95 SER A O 1
ATOM 749 N N . ALA A 1 96 ? 7.509 4.646 -8.788 1.00 97.31 96 ALA A N 1
ATOM 750 C CA . ALA A 1 96 ? 6.256 5.104 -9.389 1.00 97.31 96 ALA A CA 1
ATOM 751 C C . ALA A 1 96 ? 5.624 4.055 -10.318 1.00 97.31 96 ALA A C 1
ATOM 753 O O . ALA A 1 96 ? 6.269 3.108 -10.759 1.00 97.31 96 ALA A O 1
ATOM 754 N N . CYS A 1 97 ? 4.343 4.240 -10.648 1.00 98.25 97 CYS A N 1
ATOM 755 C CA . CYS A 1 97 ? 3.649 3.401 -11.624 1.00 98.25 97 CYS A CA 1
ATOM 756 C C . CYS A 1 97 ? 4.091 3.720 -13.058 1.00 98.25 97 CYS A C 1
ATOM 758 O O . CYS A 1 97 ? 3.826 4.814 -13.569 1.00 98.25 97 CYS A O 1
ATOM 760 N N . ASP A 1 98 ? 4.650 2.725 -13.734 1.00 98.06 98 ASP A N 1
ATOM 761 C CA . ASP A 1 98 ? 5.128 2.796 -15.116 1.00 98.06 98 ASP A CA 1
ATOM 762 C C . ASP A 1 98 ? 4.381 1.790 -16.008 1.00 98.06 98 ASP A C 1
ATOM 764 O O . ASP A 1 98 ? 3.627 0.958 -15.503 1.00 98.06 98 ASP A O 1
ATOM 768 N N . GLY A 1 99 ? 4.533 1.876 -17.330 1.00 96.88 99 GLY A N 1
ATOM 769 C CA . GLY A 1 99 ? 4.034 0.854 -18.256 1.00 96.88 99 GLY A CA 1
ATOM 770 C C . GLY A 1 99 ? 4.567 -0.527 -17.874 1.00 96.88 99 GLY A C 1
ATOM 771 O O . GLY A 1 99 ? 5.736 -0.659 -17.521 1.00 96.88 99 GLY A O 1
ATOM 772 N N . ILE A 1 100 ? 3.716 -1.557 -17.895 1.00 95.50 100 ILE A N 1
ATOM 773 C CA . ILE A 1 100 ? 4.087 -2.911 -17.443 1.00 95.50 100 ILE A CA 1
ATOM 774 C C . ILE A 1 100 ? 5.305 -3.481 -18.191 1.00 95.50 100 ILE A C 1
ATOM 776 O O . ILE A 1 100 ? 6.079 -4.248 -17.626 1.00 95.50 100 ILE A O 1
ATOM 780 N N . GLU A 1 101 ? 5.495 -3.069 -19.441 1.00 93.62 101 GLU A N 1
ATOM 781 C CA . GLU A 1 101 ? 6.622 -3.392 -20.313 1.00 93.62 101 GLU A CA 1
ATOM 782 C C . GLU A 1 101 ? 7.962 -2.805 -19.849 1.00 93.62 101 GLU A C 1
ATOM 784 O O . GLU A 1 101 ? 9.005 -3.400 -20.112 1.00 93.62 101 GLU A O 1
ATOM 789 N N . ASN A 1 102 ? 7.942 -1.687 -19.118 1.00 95.00 102 ASN A N 1
ATOM 790 C CA . ASN A 1 102 ? 9.140 -1.039 -18.570 1.00 95.00 102 ASN A CA 1
ATOM 791 C C . ASN A 1 102 ?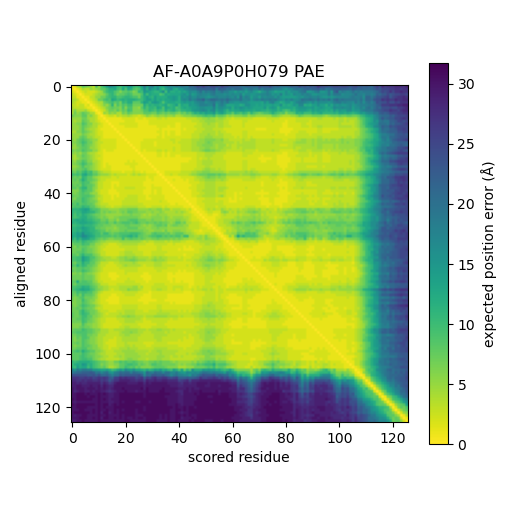 9.563 -1.649 -17.229 1.00 95.00 102 ASN A C 1
ATOM 793 O O . ASN A 1 102 ? 10.559 -1.244 -16.633 1.00 95.00 102 ASN A O 1
ATOM 797 N N . VAL A 1 103 ? 8.785 -2.608 -16.722 1.00 95.19 103 VAL A N 1
ATOM 798 C CA . VAL A 1 103 ? 8.923 -3.131 -15.373 1.00 95.19 103 VAL A CA 1
ATOM 799 C C . VAL A 1 103 ? 9.428 -4.568 -15.421 1.00 95.19 103 VAL A C 1
ATOM 801 O O . VAL A 1 103 ? 8.687 -5.514 -15.703 1.00 95.19 103 VAL A O 1
ATOM 804 N N . THR A 1 104 ? 10.713 -4.739 -15.105 1.00 90.19 104 THR A N 1
ATOM 805 C CA . THR A 1 104 ? 11.383 -6.045 -15.091 1.00 90.19 104 THR A CA 1
ATOM 806 C C . THR A 1 104 ? 10.597 -7.068 -14.269 1.00 90.19 104 THR A C 1
ATOM 808 O O . THR A 1 104 ? 10.173 -6.792 -13.142 1.00 90.19 104 THR A O 1
ATOM 811 N N . GLY A 1 105 ? 10.390 -8.255 -14.851 1.00 88.56 105 GLY A N 1
ATOM 812 C CA . GLY A 1 105 ? 9.674 -9.374 -14.227 1.00 88.56 105 GLY A CA 1
ATOM 813 C C . GLY A 1 105 ? 8.144 -9.294 -14.279 1.00 88.56 105 GLY A C 1
ATOM 814 O O . GLY A 1 105 ? 7.493 -10.255 -13.884 1.00 88.56 105 GLY A O 1
ATOM 815 N N . CYS A 1 106 ? 7.565 -8.198 -14.779 1.00 91.31 106 CYS A N 1
ATOM 816 C CA . CYS A 1 106 ? 6.111 -8.026 -14.869 1.00 91.31 106 CYS A CA 1
ATOM 817 C C . CYS A 1 106 ? 5.541 -8.220 -16.273 1.00 91.31 106 CYS A C 1
ATOM 819 O O . CYS A 1 106 ? 4.370 -8.571 -16.426 1.00 91.31 106 CYS A O 1
ATOM 821 N N . TYR A 1 107 ? 6.357 -8.019 -17.304 1.00 85.44 107 TYR A N 1
ATOM 822 C CA . TYR A 1 107 ? 5.948 -8.262 -18.677 1.00 85.44 107 TYR A CA 1
ATOM 823 C C . TYR A 1 107 ? 6.064 -9.748 -19.037 1.00 85.44 107 TYR A C 1
ATOM 825 O O . TYR A 1 107 ? 7.163 -10.300 -19.096 1.00 85.44 107 TYR A O 1
ATOM 833 N N . VAL A 1 108 ? 4.926 -10.385 -19.327 1.00 73.94 108 VAL A N 1
ATOM 834 C CA . VAL A 1 108 ? 4.869 -11.696 -19.986 1.00 73.94 108 VAL A CA 1
ATOM 835 C C . VAL A 1 108 ? 4.448 -11.496 -21.447 1.00 73.94 108 VAL A C 1
ATOM 837 O O . VAL A 1 108 ? 3.307 -11.104 -21.697 1.00 73.94 108 VAL A O 1
ATOM 840 N N . PRO A 1 109 ? 5.337 -11.710 -22.435 1.00 67.19 109 PRO A N 1
ATOM 841 C CA . PRO A 1 109 ? 4.943 -11.638 -23.837 1.00 67.19 109 PRO A CA 1
ATOM 842 C C . PRO A 1 109 ? 3.897 -12.719 -24.155 1.00 67.19 109 PRO A C 1
ATOM 844 O O . PRO A 1 109 ? 3.982 -13.844 -23.670 1.00 67.19 109 PRO A O 1
ATOM 847 N N . ASP A 1 110 ? 2.920 -12.374 -24.995 1.00 64.12 110 ASP A N 1
ATOM 848 C CA . ASP A 1 110 ? 1.702 -13.146 -25.323 1.00 64.12 110 ASP A CA 1
ATOM 849 C C . ASP A 1 110 ? 1.953 -14.457 -26.114 1.00 64.12 110 ASP A C 1
ATOM 851 O O . ASP A 1 110 ? 1.069 -14.971 -26.794 1.00 64.12 110 ASP A O 1
ATOM 855 N N . SER A 1 111 ? 3.157 -15.035 -26.063 1.00 56.88 111 SER A N 1
ATOM 856 C CA . SER A 1 111 ? 3.528 -16.231 -26.836 1.00 56.88 111 SER A CA 1
ATOM 857 C C . SER A 1 111 ? 3.065 -17.560 -26.221 1.00 56.88 111 SER A C 1
ATOM 859 O O . SER A 1 111 ? 3.283 -18.615 -26.815 1.00 56.88 111 SER A O 1
ATOM 861 N N . THR A 1 112 ? 2.397 -17.5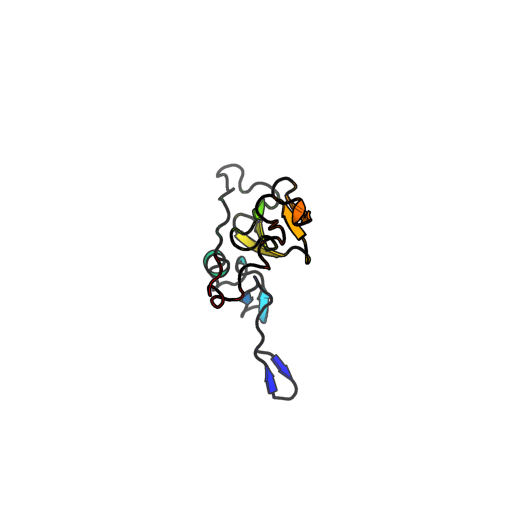47 -25.064 1.00 55.19 112 THR A N 1
ATOM 862 C CA . THR A 1 112 ? 1.908 -18.764 -24.384 1.00 55.19 112 THR A CA 1
ATOM 863 C C . THR A 1 112 ? 0.398 -18.996 -24.508 1.00 55.19 112 THR A C 1
ATOM 865 O O . THR A 1 112 ? -0.100 -20.018 -24.038 1.00 55.19 112 THR A O 1
ATOM 868 N N . ARG A 1 113 ? -0.342 -18.139 -25.227 1.00 51.66 113 ARG A N 1
ATOM 869 C CA . ARG A 1 113 ? -1.785 -18.317 -25.497 1.00 51.66 113 ARG A CA 1
ATOM 870 C C . ARG A 1 113 ? -2.138 -19.310 -26.620 1.00 51.66 113 ARG A C 1
ATOM 872 O O . ARG A 1 113 ? -3.276 -19.319 -27.081 1.00 51.66 113 ARG A O 1
ATOM 879 N N . SER A 1 114 ? -1.220 -20.186 -27.041 1.00 50.38 114 SER A N 1
ATOM 880 C CA . SER A 1 114 ? -1.517 -21.216 -28.060 1.00 50.38 114 SER A CA 1
ATOM 881 C C . SER A 1 114 ? -1.149 -22.656 -27.691 1.00 50.38 114 SER A C 1
ATOM 883 O O . SER A 1 114 ? -1.251 -23.524 -28.547 1.00 50.38 114 SER A O 1
ATOM 885 N N . TYR A 1 115 ? -0.800 -22.962 -26.437 1.00 50.47 115 TYR A N 1
ATOM 886 C CA . TYR A 1 115 ? -0.498 -24.346 -26.028 1.00 50.47 115 TYR A CA 1
ATOM 887 C C . TYR A 1 115 ? -1.414 -24.854 -24.912 1.00 50.47 115 TYR A C 1
ATOM 889 O O . TYR A 1 115 ? -0.961 -25.410 -23.921 1.00 50.47 115 TYR A O 1
ATOM 897 N N . THR A 1 116 ? -2.724 -24.671 -25.072 1.00 51.22 116 THR A N 1
ATOM 898 C CA . THR A 1 116 ? -3.733 -25.506 -24.397 1.00 51.22 116 THR A CA 1
ATOM 899 C C . THR A 1 116 ? -4.898 -25.763 -25.356 1.00 51.22 116 THR A C 1
ATOM 901 O O . THR A 1 116 ? -5.946 -25.133 -25.288 1.00 51.22 116 THR A O 1
ATOM 904 N N . GLY A 1 117 ? -4.686 -26.695 -26.287 1.00 45.12 117 GLY A N 1
ATOM 905 C CA . GLY A 1 117 ? -5.710 -27.241 -27.175 1.00 45.12 117 GLY A CA 1
ATOM 906 C C . GLY A 1 117 ? -5.174 -28.479 -27.896 1.00 45.12 117 GLY A C 1
ATOM 907 O O . GLY A 1 117 ? -4.160 -28.390 -28.572 1.00 45.12 117 GLY A O 1
ATOM 908 N N . ASP A 1 118 ? -5.855 -29.610 -27.714 1.00 47.22 118 ASP A N 1
ATOM 909 C CA . ASP A 1 118 ? -5.726 -30.877 -28.454 1.00 47.22 118 ASP A CA 1
ATOM 910 C C . ASP A 1 118 ? -4.596 -31.866 -28.098 1.00 47.22 118 ASP A C 1
ATOM 912 O O . ASP A 1 118 ? -3.732 -32.209 -28.903 1.00 47.22 118 ASP A O 1
ATOM 916 N N . TYR A 1 119 ? -4.744 -32.536 -26.946 1.00 48.72 119 TYR A N 1
ATOM 917 C CA . TYR A 1 119 ? -4.407 -33.968 -26.859 1.00 48.72 119 TYR A CA 1
ATOM 918 C C . TYR A 1 119 ? -5.439 -34.786 -27.657 1.00 48.72 119 TYR A C 1
ATOM 920 O O . TYR A 1 119 ? -6.297 -35.434 -27.065 1.00 48.72 119 TYR A O 1
ATOM 928 N N . ASN A 1 120 ? -5.405 -34.718 -28.992 1.00 48.97 120 ASN A N 1
ATOM 929 C CA . ASN A 1 120 ? -6.027 -35.713 -29.878 1.00 48.97 120 ASN A CA 1
ATOM 930 C C . ASN A 1 120 ? -5.716 -35.440 -31.359 1.00 48.97 120 ASN A C 1
ATOM 932 O O . ASN A 1 120 ? -6.602 -35.081 -32.122 1.00 48.97 120 ASN A O 1
ATOM 936 N N . GLN A 1 121 ? -4.473 -35.670 -31.794 1.00 55.78 121 GLN A N 1
ATOM 937 C CA . GLN A 1 121 ? -4.184 -36.165 -33.151 1.00 55.78 121 GLN A CA 1
ATOM 938 C C . GLN A 1 121 ? -2.702 -36.542 -33.296 1.00 55.78 121 GLN A C 1
ATOM 940 O O . GLN A 1 121 ? -1.899 -35.842 -33.897 1.00 55.78 121 GLN A O 1
ATOM 945 N N . LEU A 1 122 ? -2.337 -37.717 -32.786 1.00 45.41 122 LEU A N 1
ATOM 946 C CA . LEU A 1 122 ? -1.247 -38.494 -33.376 1.00 45.41 122 LEU A CA 1
ATOM 947 C C . LEU A 1 122 ? -1.854 -39.783 -33.928 1.00 45.41 122 LEU A C 1
ATOM 949 O O . LEU A 1 122 ? -1.795 -40.849 -33.320 1.00 45.41 122 LEU A O 1
ATOM 953 N N . ARG A 1 123 ? -2.488 -39.660 -35.100 1.00 43.28 123 ARG A N 1
ATOM 954 C CA . ARG A 1 123 ? -2.627 -40.768 -36.046 1.00 43.28 123 ARG A CA 1
ATOM 955 C C . ARG A 1 123 ? -1.802 -40.448 -37.290 1.00 43.28 123 ARG A C 1
ATOM 957 O O . ARG A 1 123 ? -2.155 -39.547 -38.033 1.00 43.28 123 ARG A O 1
ATOM 964 N N . LEU A 1 124 ? -0.754 -41.256 -37.461 1.00 42.03 124 LEU A N 1
ATOM 965 C CA . LEU A 1 124 ? -0.271 -41.859 -38.708 1.00 42.03 124 LEU A CA 1
ATOM 966 C C . LEU A 1 124 ? -0.063 -40.936 -39.921 1.00 42.03 124 LEU A C 1
ATOM 968 O O . LEU A 1 124 ? -1.024 -40.623 -40.614 1.00 42.03 124 LEU A O 1
ATOM 972 N N . SER A 1 125 ? 1.203 -40.723 -40.291 1.00 39.66 125 SER A N 1
ATOM 973 C CA . SER A 1 125 ? 1.666 -40.980 -41.666 1.00 39.66 125 SER A CA 1
ATOM 974 C C . SER A 1 125 ? 3.190 -40.862 -41.791 1.00 39.66 125 SER A C 1
ATOM 976 O O . SER A 1 125 ? 3.742 -39.805 -41.482 1.00 39.66 125 SER A O 1
ATOM 978 N N . ASN A 1 126 ? 3.764 -41.932 -42.357 1.00 39.09 126 ASN A N 1
ATOM 979 C CA . ASN A 1 126 ? 5.129 -42.193 -42.844 1.00 39.09 126 ASN A CA 1
ATOM 980 C C . ASN A 1 126 ? 6.081 -42.886 -41.872 1.00 39.09 126 ASN A C 1
ATOM 982 O O . ASN A 1 126 ? 6.752 -42.201 -41.075 1.00 39.09 126 ASN A O 1
#

Sequence (126 aa):
MNCVHGIGYQFNCPEGLAFNEETLQCDWPDLVPTCNAEGFLGFTCPTTYHPVLGFPGGNTYYRSPSDCQAFFVCEKDRPRLFRCSKGKAFNEEISACDGIENVTGCYVPDSTRSYTGDYNQLRLSN

pLDDT: mean 87.0, std 16.35, range [39.09, 98.44]

Organism: Nezara viridula (NCBI:txid85310)